Protein AF-X1M675-F1 (afdb_monomer_lite)

Sequence (100 aa):
MATIASQLGQAKIEENLSKSYSKVLCSDDVCPDIEDYETIANFSNFKRETEITCLDGEDFSEVSCYPDPGLKQVKVTVYWKSALRTFPKKVEIITLIAKR

pLDDT: mean 86.18, std 11.34, range [43.88, 96.25]

Secondary structure (DSSP, 8-state):
-HHHHHHHHHHHHHHHHHS-GGGSS-TTS---EEE-TTTSTT-TTEEEEEEEEEE-TTT--B--SSS--SEEEEEEEEEE--TT-SS-EEEEEEEEEE--

Radius of gyration: 14.67 Å; chains: 1; bounding box: 34×23×43 Å

Structure (mmCIF, N/CA/C/O backbone):
data_AF-X1M675-F1
#
_entry.id   AF-X1M675-F1
#
loop_
_atom_site.group_PDB
_atom_site.id
_atom_site.type_symbol
_atom_site.label_atom_id
_atom_site.label_alt_id
_atom_site.label_comp_id
_atom_site.label_asym_id
_atom_site.label_entity_id
_atom_site.label_seq_id
_atom_site.pdbx_PDB_ins_code
_atom_site.Cartn_x
_atom_site.Cartn_y
_atom_site.Cartn_z
_atom_site.occupancy
_atom_site.B_iso_or_equiv
_atom_site.auth_seq_id
_atom_site.auth_comp_id
_atom_site.auth_asym_id
_atom_site.auth_atom_id
_atom_site.pdbx_PDB_model_num
ATOM 1 N N . MET A 1 1 ? -4.011 -1.430 18.700 1.00 84.50 1 MET A N 1
ATOM 2 C CA . MET A 1 1 ? -4.553 -1.039 17.377 1.00 84.50 1 MET A CA 1
ATOM 3 C C . MET A 1 1 ? -3.438 -0.731 16.384 1.00 84.50 1 MET A C 1
ATOM 5 O O . MET A 1 1 ? -3.463 -1.331 15.326 1.00 84.50 1 MET A O 1
ATOM 9 N N . ALA A 1 2 ? -2.438 0.099 16.721 1.00 87.69 2 ALA A N 1
ATOM 10 C CA . ALA A 1 2 ? -1.324 0.410 15.808 1.00 87.69 2 ALA A CA 1
ATOM 11 C C . ALA A 1 2 ? -0.574 -0.838 15.299 1.00 87.69 2 ALA A C 1
ATOM 13 O O . ALA A 1 2 ? -0.419 -0.992 14.100 1.00 87.69 2 ALA A O 1
ATOM 14 N N . THR A 1 3 ? -0.215 -1.779 16.180 1.00 93.06 3 THR A N 1
ATOM 15 C CA . THR A 1 3 ? 0.432 -3.046 15.783 1.00 93.06 3 THR A CA 1
ATOM 16 C C . THR A 1 3 ? -0.402 -3.856 14.784 1.00 93.06 3 THR A C 1
ATOM 18 O O . THR A 1 3 ? 0.140 -4.355 13.807 1.00 93.06 3 THR A O 1
ATOM 21 N N . ILE A 1 4 ? -1.723 -3.940 14.993 1.00 94.56 4 ILE A N 1
ATOM 22 C CA . ILE A 1 4 ? -2.648 -4.622 14.071 1.00 94.56 4 ILE A CA 1
ATOM 23 C C . ILE A 1 4 ? -2.691 -3.881 12.733 1.00 94.56 4 ILE A C 1
ATOM 25 O O . ILE A 1 4 ? -2.609 -4.506 11.684 1.00 94.56 4 ILE A O 1
ATOM 29 N N . ALA A 1 5 ? -2.767 -2.548 12.760 1.00 93.50 5 ALA A N 1
ATOM 30 C CA . ALA A 1 5 ? -2.746 -1.738 11.548 1.00 93.50 5 ALA A CA 1
ATOM 31 C C . ALA A 1 5 ? -1.451 -1.956 10.746 1.00 93.50 5 ALA A C 1
ATOM 33 O O . ALA A 1 5 ? -1.506 -2.120 9.532 1.00 93.50 5 ALA A O 1
ATOM 34 N N . SER A 1 6 ? -0.300 -2.035 11.424 1.00 94.94 6 SER A N 1
ATOM 35 C CA . SER A 1 6 ? 0.983 -2.345 10.789 1.00 94.94 6 SER A CA 1
ATOM 36 C C . SER A 1 6 ? 0.993 -3.743 10.171 1.00 94.94 6 SER A C 1
ATOM 38 O O . SER A 1 6 ? 1.423 -3.884 9.034 1.00 94.94 6 SER A O 1
ATOM 40 N N . GLN A 1 7 ? 0.476 -4.759 10.870 1.00 95.75 7 GLN A N 1
ATOM 41 C CA . GLN A 1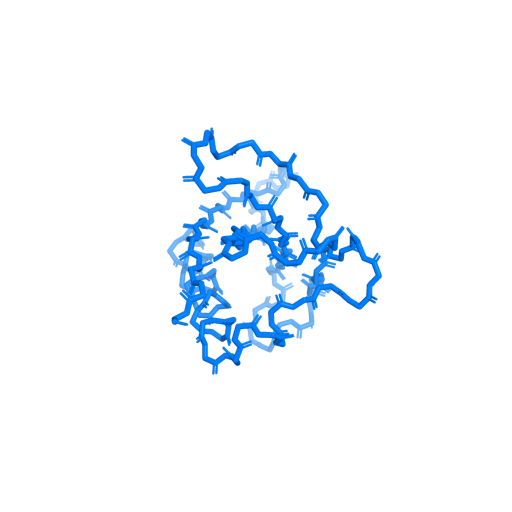 7 ? 0.373 -6.126 10.341 1.00 95.75 7 GLN A CA 1
ATOM 42 C C . GLN A 1 7 ? -0.541 -6.198 9.110 1.00 95.75 7 GLN A C 1
ATOM 44 O O . GLN A 1 7 ? -0.180 -6.810 8.110 1.00 95.75 7 GLN A O 1
ATOM 49 N N . LEU A 1 8 ? -1.697 -5.529 9.149 1.00 95.00 8 LEU A N 1
ATOM 50 C CA . LEU A 1 8 ? -2.617 -5.441 8.010 1.00 95.00 8 LEU A CA 1
ATOM 51 C C . LEU A 1 8 ? -1.993 -4.719 6.811 1.00 95.00 8 LEU A C 1
ATOM 53 O O . LEU A 1 8 ? -2.263 -5.094 5.667 1.00 95.00 8 LEU A O 1
ATOM 57 N N . GLY A 1 9 ? -1.175 -3.698 7.076 1.00 93.75 9 GLY A N 1
ATOM 58 C CA . GLY A 1 9 ? -0.404 -2.993 6.058 1.00 93.75 9 GLY A CA 1
ATOM 59 C C . GLY A 1 9 ? 0.670 -3.888 5.441 1.00 93.75 9 GLY A C 1
ATOM 60 O O . GLY A 1 9 ? 0.731 -4.007 4.222 1.00 93.75 9 GLY A O 1
ATOM 61 N N . GLN A 1 10 ? 1.461 -4.581 6.269 1.00 95.19 10 GLN A N 1
ATOM 62 C CA . GLN A 1 10 ? 2.498 -5.516 5.816 1.00 95.19 10 GLN A CA 1
ATOM 63 C C . GLN A 1 10 ? 1.908 -6.650 4.977 1.00 95.19 10 GLN A C 1
ATOM 65 O O . GLN A 1 10 ? 2.397 -6.906 3.883 1.00 95.19 10 GLN A O 1
ATOM 70 N N . ALA A 1 11 ? 0.804 -7.255 5.423 1.00 93.94 11 ALA A N 1
ATOM 71 C CA . ALA A 1 11 ? 0.128 -8.312 4.674 1.00 93.94 11 ALA A CA 1
ATOM 72 C C . ALA A 1 11 ? -0.323 -7.844 3.278 1.00 93.94 11 ALA A C 1
ATOM 74 O O . ALA A 1 11 ? -0.198 -8.581 2.303 1.00 93.94 11 ALA A O 1
ATOM 75 N N . LYS A 1 12 ? -0.812 -6.601 3.152 1.00 92.38 12 LYS A N 1
ATOM 76 C CA . LYS A 1 12 ? -1.208 -6.036 1.851 1.00 92.38 12 LYS A CA 1
ATOM 77 C C . LYS A 1 12 ? 0.001 -5.711 0.968 1.00 92.38 12 LYS A C 1
ATOM 79 O O . LYS A 1 12 ? -0.071 -5.863 -0.250 1.00 92.38 12 LYS A O 1
ATOM 84 N N . ILE A 1 13 ? 1.116 -5.285 1.559 1.00 91.94 13 ILE A N 1
ATOM 85 C CA . ILE A 1 13 ? 2.383 -5.116 0.837 1.00 91.94 13 ILE A CA 1
ATOM 86 C C . ILE A 1 13 ? 2.859 -6.464 0.283 1.00 91.94 13 ILE A C 1
ATOM 88 O O . ILE A 1 13 ? 3.154 -6.556 -0.905 1.00 91.94 13 ILE A O 1
ATOM 92 N N . GLU A 1 14 ? 2.861 -7.520 1.098 1.00 92.31 14 GLU A N 1
ATOM 93 C CA . GLU A 1 14 ? 3.227 -8.877 0.673 1.00 92.31 14 GLU A CA 1
ATOM 94 C C . GLU A 1 14 ? 2.298 -9.414 -0.424 1.00 92.31 14 GLU A C 1
ATOM 96 O O . GLU A 1 14 ? 2.773 -9.983 -1.407 1.00 92.31 14 GLU A O 1
ATOM 101 N N . GLU A 1 15 ? 0.988 -9.167 -0.321 1.00 90.06 15 GLU A N 1
ATOM 102 C CA . GLU A 1 15 ? 0.030 -9.490 -1.382 1.00 90.06 15 GLU A CA 1
ATOM 103 C C . GLU A 1 15 ? 0.423 -8.817 -2.705 1.00 90.06 15 GLU A C 1
ATOM 105 O O . GLU A 1 15 ? 0.448 -9.474 -3.746 1.00 90.06 15 GLU A O 1
ATOM 110 N N . ASN A 1 16 ? 0.776 -7.528 -2.686 1.00 88.19 16 ASN A N 1
ATOM 111 C CA . ASN A 1 16 ? 1.198 -6.815 -3.892 1.00 88.19 16 ASN A CA 1
ATOM 112 C C . ASN A 1 16 ? 2.549 -7.304 -4.426 1.00 88.19 16 ASN A C 1
ATOM 114 O O . ASN A 1 16 ? 2.691 -7.469 -5.635 1.00 88.19 16 ASN A O 1
ATOM 118 N N . LEU A 1 17 ? 3.508 -7.608 -3.550 1.00 86.94 17 LEU A N 1
ATOM 119 C CA . LEU A 1 17 ? 4.807 -8.180 -3.926 1.00 86.94 17 LEU A CA 1
ATOM 120 C C . LEU A 1 17 ? 4.692 -9.597 -4.506 1.00 86.94 17 LEU A C 1
ATOM 122 O O . LEU A 1 17 ? 5.541 -10.007 -5.297 1.00 86.94 17 LEU A O 1
ATOM 126 N N . SER A 1 18 ? 3.655 -10.350 -4.130 1.00 87.69 18 SER A N 1
ATOM 127 C CA . SER A 1 18 ? 3.390 -11.688 -4.674 1.00 87.69 18 SER A C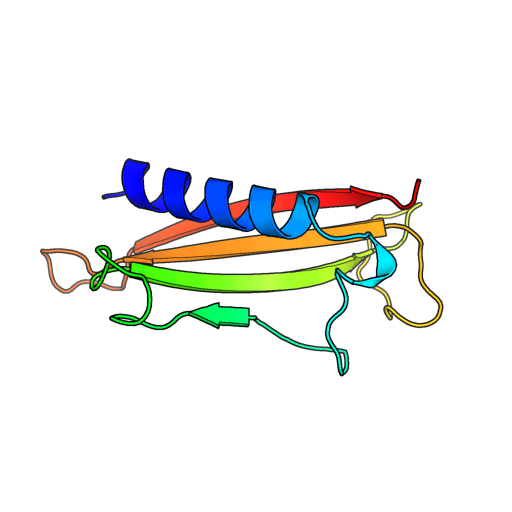A 1
ATOM 128 C C . SER A 1 18 ? 2.858 -11.663 -6.114 1.00 87.69 18 SER A C 1
ATOM 130 O O . SER A 1 18 ? 2.947 -12.663 -6.832 1.00 87.69 18 SER A O 1
ATOM 132 N N . LYS A 1 19 ? 2.318 -10.521 -6.562 1.00 85.81 19 LYS A N 1
ATOM 133 C CA . LYS A 1 19 ? 1.847 -10.323 -7.938 1.00 85.81 19 LYS A CA 1
ATOM 134 C C . LYS A 1 19 ? 3.051 -10.111 -8.863 1.00 85.81 19 LYS A C 1
ATOM 136 O O . LYS A 1 19 ? 4.097 -9.608 -8.463 1.00 85.81 19 LYS A O 1
ATOM 141 N N . SER A 1 20 ? 2.912 -10.471 -10.140 1.00 84.88 20 SER A N 1
ATOM 142 C CA . SER A 1 20 ? 3.939 -10.133 -11.132 1.00 84.88 20 SER A CA 1
ATOM 143 C C . SER A 1 20 ? 4.044 -8.615 -11.286 1.00 84.88 20 SER A C 1
ATOM 145 O O . SER A 1 20 ? 3.026 -7.930 -11.264 1.00 84.88 20 SER A O 1
ATOM 147 N N . TYR A 1 21 ? 5.246 -8.089 -11.528 1.00 85.69 21 TYR A N 1
ATOM 148 C CA . TYR A 1 21 ? 5.489 -6.647 -11.678 1.00 85.69 21 TYR A CA 1
ATOM 149 C C . TYR A 1 21 ? 4.524 -5.953 -12.662 1.00 85.69 21 TYR A C 1
ATOM 151 O O . TYR A 1 21 ? 4.007 -4.872 -12.390 1.00 85.69 21 TYR A O 1
ATOM 159 N N . SER A 1 22 ? 4.229 -6.600 -13.793 1.00 80.19 22 SER A N 1
ATOM 160 C CA . SER A 1 22 ? 3.281 -6.116 -14.807 1.00 80.19 22 SER A CA 1
ATOM 161 C C . SER A 1 22 ? 1.815 -6.137 -14.365 1.00 80.19 22 SER A C 1
ATOM 163 O O . SER A 1 22 ? 0.987 -5.505 -14.997 1.00 80.19 22 SER A O 1
ATOM 165 N N . LYS A 1 23 ? 1.477 -6.872 -13.303 1.00 77.00 23 LYS A N 1
ATOM 166 C CA . LYS A 1 23 ? 0.142 -6.892 -12.687 1.00 77.00 23 LYS A CA 1
ATOM 167 C C . LYS A 1 23 ? 0.041 -5.954 -11.491 1.00 77.00 23 LYS A C 1
ATOM 169 O O . LYS A 1 23 ? -1.063 -5.690 -11.031 1.00 77.00 23 LYS A O 1
ATOM 174 N N . VAL A 1 24 ? 1.170 -5.439 -11.001 1.00 74.62 24 VAL A N 1
ATOM 175 C CA . VAL A 1 24 ? 1.204 -4.280 -10.104 1.00 74.62 24 VAL A CA 1
ATOM 176 C C . VAL A 1 24 ? 0.996 -3.038 -10.971 1.00 74.62 24 VAL A C 1
ATOM 178 O O . VAL A 1 24 ? 1.920 -2.272 -11.232 1.00 74.62 24 VAL A O 1
ATOM 181 N N . LEU A 1 25 ? -0.193 -2.921 -11.550 1.00 66.38 25 LEU A N 1
ATOM 182 C CA . LEU A 1 25 ? -0.608 -1.800 -12.379 1.00 66.38 25 LEU A CA 1
ATOM 183 C C . LEU A 1 25 ? -2.006 -1.376 -11.946 1.00 66.38 25 LEU A C 1
ATOM 185 O O . LEU A 1 25 ? -2.870 -2.218 -11.700 1.00 66.38 25 LEU A O 1
ATOM 189 N N . CYS A 1 26 ? -2.209 -0.066 -11.893 1.00 60.38 26 CYS A N 1
ATOM 190 C CA . CYS A 1 26 ? -3.532 0.530 -11.972 1.00 60.38 26 CYS A CA 1
ATOM 191 C C . CYS A 1 26 ? -4.069 0.239 -13.379 1.00 60.38 26 CYS A C 1
ATOM 193 O O . CYS A 1 26 ? -3.328 0.388 -14.351 1.00 60.38 26 CYS A O 1
ATOM 195 N N . SER A 1 27 ? -5.323 -0.192 -13.508 1.00 51.97 27 SER A N 1
ATOM 196 C CA . SER A 1 27 ? -5.914 -0.399 -14.834 1.00 51.97 27 SER A CA 1
ATOM 197 C C . SER A 1 27 ? -6.027 0.907 -15.631 1.00 51.97 27 SER A C 1
ATOM 199 O O . SER A 1 27 ? -6.031 0.832 -16.850 1.00 51.97 27 SER A O 1
ATOM 201 N N . ASP A 1 28 ? -6.034 2.074 -14.967 1.00 46.19 28 ASP A N 1
ATOM 202 C CA . ASP A 1 28 ? -6.262 3.387 -15.592 1.00 46.19 28 ASP A CA 1
ATOM 203 C C . ASP A 1 28 ? -5.585 4.545 -14.812 1.00 46.19 28 ASP A C 1
ATOM 205 O O . ASP A 1 28 ? -6.266 5.391 -14.240 1.00 46.19 28 ASP A O 1
ATOM 209 N N . ASP A 1 29 ? -4.245 4.560 -14.748 1.00 43.88 29 ASP A N 1
ATOM 210 C CA . ASP A 1 29 ? -3.352 5.646 -14.258 1.00 43.88 29 ASP A CA 1
ATOM 211 C C . ASP A 1 29 ? -3.551 6.230 -12.836 1.00 43.88 29 ASP A C 1
ATOM 213 O O . ASP A 1 29 ? -2.639 6.864 -12.317 1.00 43.88 29 ASP A O 1
ATOM 217 N N . VAL A 1 30 ? -4.654 5.967 -12.132 1.00 47.31 30 VAL A N 1
ATOM 218 C CA . VAL A 1 30 ? -4.840 6.268 -10.703 1.00 47.31 30 VAL A CA 1
ATOM 219 C C . VAL A 1 30 ? -5.773 5.220 -10.110 1.00 47.31 30 VAL A C 1
ATOM 221 O O . VAL A 1 30 ? -6.944 5.164 -10.471 1.00 47.31 30 VAL A O 1
ATOM 224 N N . CYS A 1 31 ? -5.302 4.402 -9.170 1.00 54.94 31 CYS A N 1
ATOM 225 C CA . CYS A 1 31 ? -6.198 3.588 -8.349 1.00 54.94 31 CYS A CA 1
ATOM 226 C C . CYS A 1 31 ? -5.635 3.429 -6.940 1.00 54.94 31 CYS A C 1
ATOM 228 O O . CYS A 1 31 ? -4.800 2.553 -6.711 1.00 54.94 31 CYS A O 1
ATOM 230 N N . PRO A 1 32 ? -6.122 4.216 -5.969 1.00 61.19 32 PRO A N 1
ATOM 231 C CA . PRO A 1 32 ? -6.182 3.712 -4.615 1.00 61.19 32 PRO A CA 1
ATOM 232 C C . PRO A 1 32 ? -7.080 2.456 -4.612 1.00 61.19 32 PRO A C 1
ATOM 234 O O . PRO A 1 32 ? -8.287 2.560 -4.829 1.00 61.19 32 PRO A O 1
ATOM 237 N N . ASP A 1 33 ? -6.517 1.261 -4.399 1.00 79.06 33 ASP A N 1
ATOM 238 C CA . ASP A 1 33 ? -7.317 0.085 -4.015 1.00 79.06 33 ASP A CA 1
ATOM 239 C C . ASP A 1 33 ? -7.783 0.321 -2.576 1.00 79.06 33 ASP A C 1
ATOM 241 O O . ASP A 1 33 ? -6.968 0.331 -1.644 1.00 79.06 33 ASP A O 1
ATOM 245 N N . ILE A 1 34 ? -9.074 0.616 -2.419 1.00 84.94 34 ILE A N 1
ATOM 246 C CA . ILE A 1 34 ? -9.673 0.992 -1.141 1.00 84.94 34 ILE A CA 1
ATOM 247 C C . ILE A 1 34 ? -10.509 -0.169 -0.618 1.00 84.94 34 ILE A C 1
ATOM 249 O O . ILE A 1 34 ? -11.566 -0.498 -1.151 1.00 84.94 34 ILE A O 1
ATOM 253 N N . GLU A 1 35 ? -10.074 -0.720 0.508 1.00 88.12 35 GLU A N 1
ATOM 254 C CA . GLU A 1 35 ? -10.863 -1.634 1.325 1.00 88.12 35 GLU A CA 1
ATOM 255 C C . GLU A 1 35 ? -11.438 -0.829 2.487 1.00 88.12 35 GLU A C 1
ATOM 257 O O . GLU A 1 35 ? -10.718 -0.489 3.430 1.00 88.12 35 GLU A O 1
ATOM 262 N N . ASP A 1 36 ? -12.711 -0.450 2.387 1.00 91.00 36 ASP A N 1
ATOM 263 C CA . ASP A 1 36 ? -13.359 0.388 3.396 1.00 91.00 36 ASP A CA 1
ATOM 264 C C . ASP A 1 36 ? -13.563 -0.353 4.733 1.00 91.00 36 ASP A C 1
ATOM 266 O O . ASP A 1 36 ? -13.277 -1.541 4.895 1.00 91.00 36 ASP A O 1
ATOM 270 N N . TYR A 1 37 ? -14.063 0.359 5.738 1.00 89.88 37 TYR A N 1
ATOM 271 C CA . TYR A 1 37 ? -14.483 -0.262 6.987 1.00 89.88 37 TYR A CA 1
ATOM 272 C C . TYR A 1 37 ? -15.477 -1.395 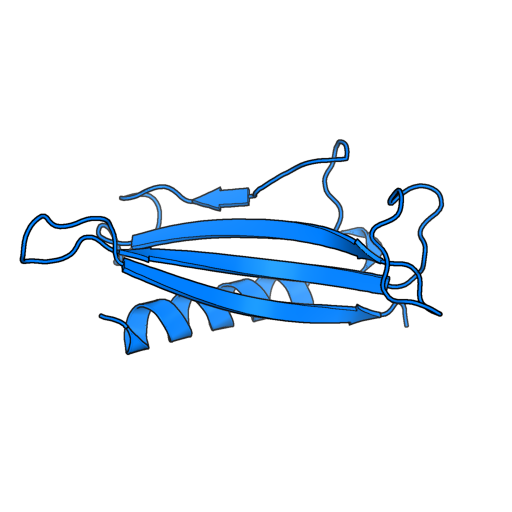6.726 1.00 89.88 37 TYR A C 1
ATOM 274 O O . TYR A 1 37 ? -16.288 -1.331 5.808 1.00 89.88 37 TYR A O 1
ATOM 282 N N . GLU A 1 38 ? -15.423 -2.424 7.572 1.00 90.44 38 GLU A N 1
ATOM 283 C CA . GLU A 1 38 ? -16.297 -3.606 7.496 1.00 90.44 38 GLU A CA 1
ATOM 284 C C . GLU A 1 38 ? -16.047 -4.531 6.290 1.00 90.44 38 GLU A C 1
ATOM 286 O O . GLU A 1 38 ? -16.579 -5.640 6.284 1.00 90.44 38 GLU A O 1
ATOM 291 N N . THR A 1 39 ? -15.175 -4.171 5.336 1.00 91.44 39 THR A N 1
ATOM 292 C CA . THR A 1 39 ? -14.832 -5.052 4.202 1.00 91.44 39 THR A CA 1
ATOM 293 C C . THR A 1 39 ? -13.703 -6.032 4.524 1.00 91.44 39 THR A C 1
ATOM 295 O O . THR A 1 39 ? -13.634 -7.115 3.944 1.00 91.44 39 THR A O 1
ATOM 298 N N . ILE A 1 40 ? -12.823 -5.687 5.469 1.00 89.38 40 ILE A N 1
ATOM 299 C CA . ILE A 1 40 ? -11.705 -6.542 5.881 1.00 89.38 40 ILE A CA 1
ATOM 300 C C . ILE A 1 40 ? -12.212 -7.568 6.899 1.00 89.38 40 ILE A C 1
ATOM 302 O O . ILE A 1 40 ? -12.563 -7.224 8.033 1.00 89.38 40 ILE A O 1
ATOM 306 N N . ALA A 1 41 ? -12.231 -8.843 6.504 1.00 89.25 41 ALA A N 1
ATOM 307 C CA . ALA A 1 41 ? -12.700 -9.941 7.347 1.00 89.25 41 ALA A CA 1
ATOM 308 C C . ALA A 1 41 ? -12.001 -9.937 8.718 1.00 89.25 41 ALA A C 1
ATOM 310 O O . ALA A 1 41 ? -10.777 -9.892 8.798 1.00 89.25 41 ALA A O 1
ATOM 311 N N . ASN A 1 42 ? -12.783 -10.004 9.800 1.00 91.75 42 ASN A N 1
ATOM 312 C CA . ASN A 1 42 ? -12.331 -9.927 11.201 1.00 91.75 42 ASN A CA 1
ATOM 313 C C . ASN A 1 42 ? -11.742 -8.573 11.654 1.00 91.75 42 ASN A C 1
ATOM 315 O O . ASN A 1 42 ? -11.367 -8.437 12.819 1.00 91.75 42 ASN A O 1
ATOM 319 N N . PHE A 1 43 ? -11.706 -7.551 10.792 1.00 92.81 43 PHE A N 1
ATOM 320 C CA . PHE A 1 43 ? -11.108 -6.243 11.081 1.00 92.81 43 PHE A CA 1
ATOM 321 C C . PHE A 1 43 ? -12.033 -5.078 10.688 1.00 92.81 43 PHE A C 1
ATOM 323 O O . PHE A 1 43 ? -11.607 -4.108 10.071 1.00 92.81 43 PHE A O 1
ATOM 330 N N . SER A 1 44 ? -13.299 -5.119 11.115 1.00 91.94 44 SER A N 1
ATOM 331 C CA . SER A 1 44 ? -14.330 -4.127 10.746 1.00 91.94 44 SER A CA 1
ATOM 332 C C . SER A 1 44 ? -14.011 -2.669 11.107 1.00 91.94 44 SER A C 1
ATOM 334 O O . SER A 1 44 ? -14.520 -1.739 10.486 1.00 91.94 44 SER A O 1
ATOM 336 N N . ASN A 1 45 ? -13.150 -2.447 12.102 1.00 92.75 45 ASN A N 1
ATOM 337 C CA . ASN A 1 45 ? -12.727 -1.113 12.535 1.00 92.75 45 ASN A CA 1
ATOM 338 C C . ASN A 1 45 ? -11.555 -0.534 11.733 1.00 92.75 45 ASN A C 1
ATOM 340 O O . ASN A 1 45 ? -11.074 0.547 12.088 1.00 92.75 45 ASN A O 1
ATOM 344 N N . PHE A 1 46 ? -11.093 -1.240 10.701 1.00 94.19 46 PHE A N 1
ATOM 345 C CA . PHE A 1 46 ? -9.958 -0.861 9.874 1.00 94.19 46 PHE A CA 1
ATOM 346 C C . PHE A 1 46 ? -10.398 -0.613 8.433 1.00 94.19 46 PHE A C 1
ATOM 348 O O . PHE A 1 46 ? -11.302 -1.276 7.939 1.00 94.19 46 PHE A O 1
ATOM 355 N N . LYS A 1 47 ? -9.725 0.333 7.786 1.00 94.31 47 LYS A N 1
ATOM 356 C CA . LYS A 1 47 ? -9.812 0.633 6.355 1.00 94.31 47 LYS A CA 1
ATOM 357 C C . LYS A 1 47 ? -8.396 0.592 5.786 1.00 94.31 47 LYS A C 1
ATOM 359 O O . LYS A 1 47 ? -7.469 1.040 6.464 1.00 94.31 47 LYS A O 1
ATOM 364 N N . ARG A 1 48 ? -8.217 0.102 4.561 1.00 93.19 48 ARG A N 1
ATOM 365 C CA . ARG A 1 48 ? -6.943 0.144 3.830 1.00 93.19 48 ARG A CA 1
ATOM 366 C C . ARG A 1 48 ? -7.083 0.914 2.530 1.00 93.19 48 ARG A C 1
ATOM 368 O O . ARG A 1 48 ? -8.131 0.904 1.899 1.00 93.19 48 ARG A O 1
ATOM 375 N N . GLU A 1 49 ? -6.006 1.568 2.148 1.00 92.88 49 GLU A N 1
ATOM 376 C CA . GLU A 1 49 ? -5.863 2.284 0.891 1.00 92.88 49 GLU A CA 1
ATOM 377 C C . GLU A 1 49 ? -4.487 1.948 0.327 1.00 92.88 49 GLU A C 1
ATOM 379 O O . GLU A 1 49 ? -3.484 2.131 1.016 1.00 92.88 49 GLU A O 1
ATOM 384 N N . THR A 1 50 ? -4.438 1.404 -0.885 1.00 91.31 50 THR A N 1
ATOM 385 C CA . THR A 1 50 ? -3.184 1.068 -1.565 1.00 91.31 50 THR A CA 1
ATOM 386 C C . THR A 1 50 ? -3.003 1.972 -2.764 1.00 91.31 50 THR A C 1
ATOM 388 O O . THR A 1 50 ? -3.749 1.858 -3.723 1.00 91.31 50 THR A O 1
ATOM 391 N N . GLU A 1 51 ? -1.993 2.822 -2.729 1.00 90.31 51 GLU A N 1
ATOM 392 C CA . GLU A 1 51 ? -1.614 3.715 -3.814 1.00 90.31 5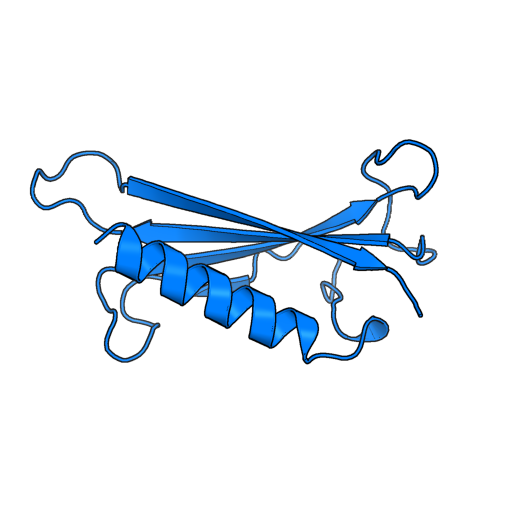1 GLU A CA 1
ATOM 393 C C . GLU A 1 51 ? -0.363 3.166 -4.503 1.00 90.31 51 GLU A C 1
ATOM 395 O O . GLU A 1 51 ? 0.602 2.778 -3.836 1.00 90.31 51 GLU A O 1
ATOM 400 N N . ILE A 1 52 ? -0.386 3.109 -5.833 1.00 88.81 52 ILE A N 1
ATOM 401 C CA . ILE A 1 52 ? 0.754 2.692 -6.648 1.00 88.81 52 ILE A CA 1
ATOM 402 C C . ILE A 1 52 ? 1.175 3.889 -7.491 1.00 88.81 52 ILE A C 1
ATOM 404 O O . ILE A 1 52 ? 0.379 4.373 -8.292 1.00 88.81 52 ILE A O 1
ATOM 408 N N . THR A 1 53 ? 2.417 4.333 -7.327 1.00 90.00 53 THR A N 1
ATOM 409 C CA . THR A 1 53 ? 3.012 5.399 -8.140 1.00 90.00 53 THR A CA 1
ATOM 410 C C . THR A 1 53 ? 4.196 4.857 -8.929 1.00 90.00 53 THR A C 1
ATOM 412 O O . THR A 1 53 ? 4.954 4.015 -8.443 1.00 90.00 53 THR A O 1
ATOM 415 N N . CYS A 1 54 ? 4.342 5.298 -10.174 1.00 90.25 54 CYS A N 1
ATOM 416 C CA . CYS A 1 54 ? 5.495 4.963 -11.000 1.00 90.25 54 CYS A CA 1
ATOM 417 C C . CYS A 1 54 ? 6.576 6.019 -10.801 1.00 90.25 54 CYS A C 1
ATOM 419 O O . CYS A 1 54 ? 6.274 7.210 -10.759 1.00 90.25 54 CYS A O 1
ATOM 421 N N . LEU A 1 55 ? 7.818 5.571 -10.628 1.00 91.12 55 LEU A N 1
ATOM 422 C CA . LEU A 1 55 ? 8.942 6.443 -10.315 1.00 91.12 55 LEU A CA 1
ATOM 423 C C . LEU A 1 55 ? 10.015 6.347 -11.396 1.00 91.12 55 LEU A C 1
ATOM 425 O O . LEU A 1 55 ? 10.251 5.265 -11.936 1.00 91.12 55 LEU A O 1
ATOM 429 N N . ASP A 1 56 ? 10.686 7.461 -11.662 1.00 89.88 56 ASP A N 1
ATOM 430 C CA . ASP A 1 56 ? 11.936 7.465 -12.411 1.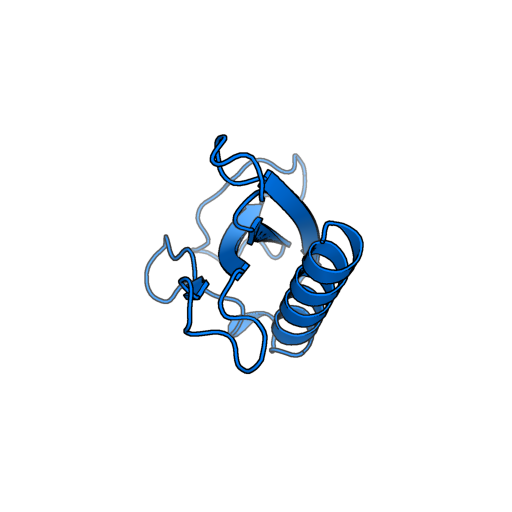00 89.88 56 ASP A CA 1
ATOM 431 C C . ASP A 1 56 ? 13.052 6.806 -11.579 1.00 89.88 56 ASP A C 1
ATOM 433 O O . ASP A 1 56 ? 13.142 6.984 -10.361 1.00 89.88 56 ASP A O 1
ATOM 437 N N . GLY A 1 57 ? 13.882 5.985 -12.223 1.00 86.56 57 GLY A N 1
ATOM 438 C CA . GLY A 1 57 ? 14.938 5.230 -11.548 1.00 86.56 57 GLY A CA 1
ATOM 439 C C . GLY A 1 57 ? 16.182 6.049 -11.188 1.00 86.56 57 GLY A C 1
ATOM 440 O O . GLY A 1 57 ? 16.975 5.586 -10.367 1.00 86.56 57 GLY A O 1
ATOM 441 N N . GLU A 1 58 ? 16.375 7.225 -11.788 1.00 88.00 58 GLU A N 1
ATOM 442 C CA . GLU A 1 58 ? 17.534 8.090 -11.552 1.00 88.00 58 GLU A CA 1
ATOM 443 C C . GLU A 1 58 ? 17.289 9.071 -10.401 1.00 88.00 58 GLU A C 1
ATOM 445 O O . GLU A 1 58 ? 18.166 9.244 -9.551 1.00 88.00 58 GLU A O 1
ATOM 450 N N . ASP A 1 59 ? 16.104 9.689 -10.347 1.00 89.81 59 ASP A N 1
ATOM 451 C CA . ASP A 1 59 ? 15.795 10.756 -9.386 1.00 89.81 59 ASP A CA 1
ATOM 452 C C . ASP A 1 59 ? 14.595 10.480 -8.460 1.00 89.81 59 ASP A C 1
ATOM 454 O O . ASP A 1 59 ? 14.314 11.290 -7.572 1.00 89.81 59 ASP A O 1
ATOM 458 N N . PHE A 1 60 ? 13.931 9.324 -8.602 1.00 89.38 60 PHE A N 1
ATOM 459 C CA . PHE A 1 60 ? 12.742 8.928 -7.832 1.00 89.38 60 PHE A CA 1
ATOM 460 C C . PHE A 1 60 ? 11.557 9.898 -7.958 1.00 89.38 60 PHE A C 1
ATOM 462 O O . PHE A 1 60 ? 10.664 9.896 -7.104 1.00 89.38 60 PHE A O 1
ATOM 469 N N . SER A 1 61 ? 11.528 10.728 -9.002 1.00 91.31 61 SER A N 1
ATOM 470 C CA . SER A 1 61 ? 10.378 11.575 -9.306 1.00 91.31 61 SER A CA 1
ATOM 471 C C . SER A 1 61 ? 9.192 10.738 -9.788 1.00 91.31 61 SER A C 1
ATOM 473 O O . SER A 1 61 ? 9.357 9.665 -10.368 1.00 91.31 61 SER A O 1
ATOM 475 N N . GLU A 1 62 ? 7.972 11.206 -9.518 1.00 90.50 62 GLU A N 1
ATOM 476 C CA . GLU A 1 62 ? 6.764 10.565 -10.038 1.00 90.50 62 GLU A CA 1
ATOM 477 C C . GLU A 1 62 ? 6.658 10.801 -11.548 1.00 90.50 62 GLU A C 1
ATOM 479 O O . GLU A 1 62 ? 6.724 11.938 -12.021 1.00 90.50 62 GLU A O 1
ATOM 484 N N . VAL A 1 63 ? 6.472 9.719 -12.299 1.00 89.94 63 VAL A N 1
ATOM 485 C CA . VAL A 1 63 ? 6.369 9.730 -13.761 1.00 89.94 63 VAL A CA 1
ATOM 486 C C . VAL A 1 63 ? 5.151 8.938 -14.220 1.00 89.94 63 VAL A C 1
ATOM 488 O O . VAL A 1 63 ? 4.567 8.156 -13.466 1.00 89.94 63 VAL A O 1
ATOM 491 N N . SER A 1 64 ? 4.768 9.111 -15.487 1.00 86.31 64 SER A N 1
ATOM 492 C CA . SER A 1 64 ? 3.738 8.262 -16.086 1.00 86.31 64 SER A CA 1
ATOM 493 C C . SER A 1 64 ? 4.163 6.792 -16.034 1.00 86.31 64 SER A C 1
ATOM 495 O O . SER A 1 64 ? 5.309 6.452 -16.322 1.00 86.31 64 SER A O 1
ATOM 497 N N . CYS A 1 65 ? 3.216 5.908 -15.718 1.00 83.81 65 CYS A N 1
ATOM 498 C CA . CYS A 1 65 ? 3.420 4.464 -15.803 1.00 83.81 65 CYS A CA 1
ATOM 499 C C . CYS A 1 65 ? 3.518 3.950 -17.252 1.00 83.81 65 CYS A C 1
ATOM 501 O O . CYS A 1 65 ? 3.760 2.756 -17.456 1.00 83.81 65 CYS A O 1
ATOM 503 N N . TYR A 1 66 ? 3.307 4.820 -18.248 1.00 82.44 66 TYR A N 1
ATOM 504 C CA . TYR A 1 66 ? 3.400 4.496 -19.662 1.00 82.44 66 TYR A CA 1
ATOM 505 C C . TYR A 1 66 ? 4.331 5.471 -20.410 1.00 82.44 66 TYR A C 1
ATOM 507 O O . TYR A 1 66 ? 4.002 6.650 -20.549 1.00 82.44 66 TYR A O 1
ATOM 515 N N . PRO A 1 67 ? 5.456 4.995 -20.978 1.00 83.75 67 PRO A N 1
ATOM 516 C CA . PRO A 1 67 ? 5.989 3.630 -20.907 1.00 83.75 67 PRO A CA 1
ATOM 517 C C . PRO A 1 67 ? 6.441 3.242 -19.486 1.00 83.75 67 PRO A C 1
ATOM 519 O O . PRO A 1 67 ? 6.770 4.099 -18.681 1.00 83.75 67 PRO A O 1
ATOM 522 N N . ASP A 1 68 ? 6.465 1.939 -19.192 1.00 85.38 68 ASP A N 1
ATOM 523 C CA . ASP A 1 68 ? 6.851 1.388 -17.883 1.00 85.38 68 ASP A CA 1
ATOM 524 C C . ASP A 1 68 ? 8.282 1.817 -17.475 1.00 85.38 68 ASP A C 1
ATOM 526 O O . ASP A 1 68 ? 9.232 1.351 -18.118 1.00 85.38 68 ASP A O 1
ATOM 530 N N . PRO A 1 69 ? 8.465 2.640 -16.417 1.00 87.81 69 PRO A N 1
ATOM 531 C CA . PRO A 1 69 ? 9.780 3.158 -16.027 1.00 87.81 69 PRO A CA 1
ATOM 532 C C . PRO A 1 69 ? 10.646 2.126 -15.292 1.00 87.81 69 PRO A C 1
ATOM 534 O O . PRO A 1 69 ? 11.807 2.382 -14.991 1.00 87.81 69 PRO A O 1
ATOM 537 N N . GLY A 1 70 ? 10.110 0.940 -14.981 1.00 90.19 70 GLY A N 1
ATOM 538 C CA . GLY A 1 70 ? 10.860 -0.120 -14.312 1.00 90.19 70 GLY A CA 1
ATOM 539 C C . GLY A 1 70 ? 10.953 0.025 -12.790 1.00 90.19 70 GLY A C 1
ATOM 540 O O . GLY A 1 70 ? 11.393 -0.918 -12.132 1.00 90.19 70 GLY A O 1
ATOM 541 N N . LEU A 1 71 ? 10.453 1.118 -12.203 1.00 92.69 71 LEU A N 1
ATOM 542 C CA . LEU A 1 71 ? 10.362 1.319 -10.756 1.00 92.69 71 LEU A CA 1
ATOM 543 C C . LEU A 1 71 ? 8.955 1.772 -10.346 1.00 92.69 71 LEU A C 1
ATOM 545 O O . LEU A 1 71 ? 8.368 2.676 -10.934 1.00 92.69 71 LEU A O 1
ATOM 549 N N . LYS A 1 72 ? 8.396 1.112 -9.329 1.00 90.50 72 LYS A N 1
ATOM 550 C CA . LYS A 1 72 ? 7.078 1.424 -8.764 1.00 90.50 72 LYS A CA 1
ATOM 551 C C . LYS A 1 72 ? 7.171 1.534 -7.256 1.00 90.50 72 LYS A C 1
ATOM 553 O O . LYS A 1 72 ? 7.832 0.721 -6.615 1.00 90.50 72 LYS A O 1
ATOM 558 N N . GLN A 1 73 ? 6.456 2.483 -6.684 1.00 91.88 73 GLN A N 1
ATOM 559 C CA . GLN A 1 73 ? 6.231 2.592 -5.256 1.00 91.88 73 GLN A CA 1
ATOM 560 C C . GLN A 1 73 ? 4.830 2.089 -4.929 1.00 91.88 73 GLN A C 1
ATOM 562 O O . GLN A 1 73 ? 3.858 2.484 -5.563 1.00 91.88 73 GLN A O 1
ATOM 567 N N . VAL A 1 74 ? 4.723 1.236 -3.913 1.00 91.62 74 VAL A N 1
ATOM 568 C CA . VAL A 1 74 ? 3.445 0.801 -3.348 1.00 91.62 74 VAL A CA 1
ATOM 569 C C . VAL A 1 74 ? 3.342 1.363 -1.938 1.00 91.62 74 VAL A C 1
ATOM 571 O O . VAL A 1 74 ? 4.126 1.001 -1.059 1.00 91.62 74 VAL A O 1
ATOM 574 N N . LYS A 1 75 ? 2.375 2.252 -1.721 1.00 93.88 75 LYS A N 1
ATOM 575 C CA . LYS A 1 75 ? 2.046 2.838 -0.421 1.00 93.88 75 LYS A CA 1
ATOM 576 C C . LYS A 1 75 ? 0.739 2.240 0.073 1.00 93.88 75 LYS A C 1
ATOM 578 O O . LYS A 1 75 ? -0.300 2.434 -0.542 1.00 93.88 75 LYS A O 1
ATOM 583 N N . VAL A 1 76 ? 0.779 1.547 1.205 1.00 94.06 76 VAL A N 1
ATOM 584 C CA . VAL A 1 76 ? -0.418 1.067 1.898 1.00 94.06 76 VAL A CA 1
ATOM 585 C C . VAL A 1 76 ? -0.652 1.919 3.138 1.00 94.06 76 VAL A C 1
ATOM 587 O O . VAL A 1 76 ? 0.152 1.910 4.072 1.00 94.06 76 VAL A O 1
ATOM 590 N N . THR A 1 77 ? -1.785 2.611 3.170 1.00 95.69 77 THR A N 1
A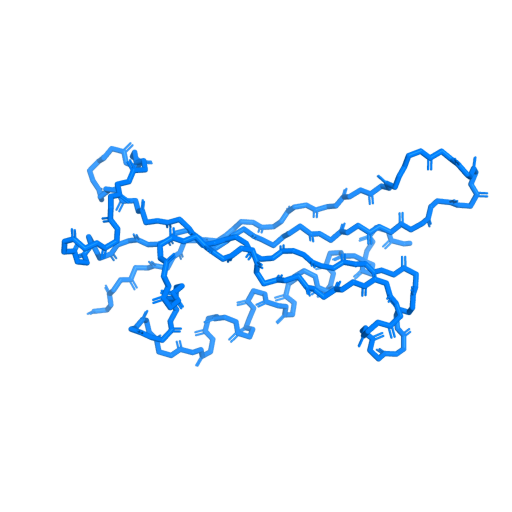TOM 591 C CA . THR A 1 77 ? -2.268 3.361 4.327 1.00 95.69 77 THR A CA 1
ATOM 592 C C . THR A 1 77 ? -3.365 2.568 5.023 1.00 95.69 77 THR A C 1
ATOM 594 O O . THR A 1 77 ? -4.372 2.215 4.412 1.00 95.69 77 THR A O 1
ATOM 597 N N . VAL A 1 78 ? -3.201 2.300 6.318 1.00 95.44 78 VAL A N 1
ATOM 598 C CA . VAL A 1 78 ? -4.215 1.623 7.138 1.00 95.44 78 VAL A CA 1
ATOM 599 C C . VAL A 1 78 ? -4.768 2.596 8.163 1.00 95.44 78 VAL A C 1
ATOM 601 O O . VAL A 1 78 ? -4.034 3.075 9.028 1.00 95.44 78 VAL A O 1
ATOM 604 N N . TYR A 1 79 ? -6.068 2.854 8.093 1.00 94.75 79 TYR A N 1
ATOM 605 C CA . TYR A 1 79 ? -6.808 3.701 9.020 1.00 94.75 79 TYR A CA 1
ATOM 606 C C . TYR A 1 79 ? -7.549 2.840 10.041 1.00 94.75 79 TYR A C 1
ATOM 608 O O . TYR A 1 79 ? -8.030 1.757 9.710 1.00 94.75 79 TYR A O 1
ATOM 616 N N . TRP A 1 80 ? -7.695 3.321 11.274 1.00 94.19 80 TRP A N 1
ATOM 617 C CA . TRP A 1 80 ? -8.560 2.681 12.263 1.00 94.19 80 TRP A CA 1
ATOM 618 C C . TRP A 1 80 ? -9.328 3.682 13.118 1.00 94.19 80 TRP A C 1
ATOM 620 O O . TRP A 1 80 ? -8.838 4.762 13.474 1.00 94.19 80 TRP A O 1
ATOM 630 N N . LYS A 1 81 ? -10.543 3.280 13.504 1.00 90.12 81 LYS A N 1
ATOM 631 C CA . LYS A 1 81 ? -11.399 4.058 14.406 1.00 90.12 81 LYS A CA 1
ATOM 632 C C . LYS A 1 81 ? -10.742 4.157 15.791 1.00 90.12 81 LYS A C 1
ATOM 634 O O . LYS A 1 81 ? -10.366 3.153 16.399 1.00 90.12 81 LYS A O 1
ATOM 639 N N . SER A 1 82 ? -10.581 5.379 16.297 1.00 82.75 82 SER A N 1
ATOM 640 C CA . SER A 1 82 ? -10.070 5.643 17.648 1.00 82.75 82 SER A CA 1
ATOM 641 C C . SER A 1 82 ? -11.205 5.559 18.670 1.00 82.75 82 SER A C 1
ATOM 643 O O . SER A 1 82 ? -12.283 6.106 18.445 1.00 82.75 82 SER A O 1
ATOM 645 N N . ALA A 1 83 ? -10.952 4.944 19.831 1.00 75.88 83 ALA A N 1
ATOM 646 C CA . ALA A 1 83 ? -11.924 4.862 20.930 1.00 75.88 83 ALA A CA 1
ATOM 647 C C . ALA A 1 83 ? -12.389 6.246 21.430 1.00 75.88 83 ALA A C 1
ATOM 649 O O . ALA A 1 83 ? -13.489 6.386 21.952 1.00 75.88 83 ALA A O 1
ATOM 650 N N . LEU A 1 84 ? -11.569 7.281 21.225 1.00 79.81 84 LEU A N 1
ATOM 651 C CA . LEU A 1 84 ? -11.833 8.653 21.661 1.00 79.81 84 LEU A CA 1
ATOM 652 C C . LEU A 1 84 ? -12.616 9.495 20.633 1.00 79.81 84 LEU A C 1
ATOM 654 O O . LEU A 1 84 ? -12.642 10.714 20.771 1.00 79.81 84 LEU A O 1
ATOM 658 N N . ARG A 1 85 ? -13.209 8.888 19.586 1.00 64.81 85 ARG A N 1
ATOM 659 C CA . ARG A 1 85 ? -13.961 9.563 18.491 1.00 64.81 85 ARG A CA 1
ATOM 660 C C . ARG A 1 85 ? -13.227 10.714 17.783 1.00 64.81 85 ARG A C 1
ATOM 662 O O . ARG A 1 85 ? -13.819 11.459 17.012 1.00 64.81 85 ARG A O 1
ATOM 669 N N . THR A 1 86 ? -11.934 10.852 18.030 1.00 69.31 86 THR A N 1
ATOM 670 C CA . THR A 1 86 ? -11.033 11.737 17.300 1.00 69.31 86 THR A CA 1
ATOM 671 C C . THR A 1 86 ? -10.720 11.140 15.934 1.00 69.31 86 THR A C 1
ATOM 673 O O . THR A 1 86 ? -10.942 9.943 15.726 1.00 69.31 86 THR A O 1
ATOM 676 N N . PHE A 1 87 ? -10.229 11.989 15.020 1.00 75.75 87 PHE A N 1
ATOM 677 C CA . PHE A 1 87 ? -9.839 11.632 13.653 1.00 75.75 87 PHE A CA 1
ATOM 678 C C . PHE A 1 87 ? -9.229 10.222 13.572 1.00 75.75 87 PHE A C 1
ATOM 680 O O . PHE A 1 87 ? -8.444 9.849 14.457 1.00 75.75 87 PHE A O 1
ATOM 687 N N . PRO A 1 88 ? -9.590 9.429 12.546 1.00 82.31 88 PRO A N 1
ATOM 688 C CA . PRO A 1 88 ? -9.068 8.080 12.396 1.00 82.31 88 PRO A CA 1
ATOM 689 C C . PRO A 1 88 ? -7.542 8.119 12.433 1.00 82.31 88 PRO A C 1
ATOM 691 O O . PRO A 1 88 ? -6.902 8.937 11.770 1.00 82.31 88 PRO A O 1
ATOM 694 N N . LYS A 1 89 ? -6.959 7.251 13.259 1.00 91.94 89 LYS A N 1
ATOM 695 C CA . LYS A 1 89 ? -5.506 7.104 13.310 1.00 91.94 89 LYS A CA 1
ATOM 696 C C . LYS A 1 89 ? -5.070 6.299 12.094 1.00 91.94 89 LYS A C 1
ATOM 698 O O . LYS A 1 89 ? -5.836 5.459 11.625 1.00 91.94 89 LYS A O 1
ATOM 703 N N . LYS A 1 90 ? -3.856 6.548 11.608 1.00 94.12 90 LYS A N 1
ATOM 704 C CA . LYS A 1 90 ? -3.309 5.848 10.449 1.00 94.12 90 LYS A CA 1
ATOM 705 C C . LYS A 1 90 ? -1.873 5.389 10.653 1.00 94.12 90 LYS A C 1
ATOM 707 O O . LYS A 1 90 ? -1.153 5.938 11.486 1.00 94.12 90 LYS A O 1
ATOM 712 N N . VAL A 1 91 ? -1.488 4.382 9.881 1.00 95.56 91 VAL A N 1
ATOM 713 C CA . VAL A 1 91 ? -0.104 3.965 9.655 1.00 95.56 91 VAL A CA 1
ATOM 714 C C . VAL A 1 91 ? 0.098 3.813 8.155 1.00 95.56 91 VAL A C 1
ATOM 716 O O . VAL A 1 91 ? -0.811 3.373 7.453 1.00 95.56 91 VAL A O 1
ATOM 719 N N . GLU A 1 92 ? 1.272 4.199 7.681 1.00 96.25 92 GLU A N 1
ATOM 720 C CA . GLU A 1 92 ? 1.646 4.152 6.272 1.00 96.25 92 GLU A CA 1
ATOM 721 C C . GLU A 1 92 ? 2.864 3.245 6.136 1.00 96.25 92 GLU A C 1
ATOM 723 O O . GLU A 1 92 ? 3.821 3.355 6.906 1.00 96.25 92 GLU A O 1
ATOM 728 N N . ILE A 1 93 ? 2.801 2.315 5.188 1.00 95.50 93 ILE A N 1
ATOM 729 C CA . ILE A 1 93 ? 3.909 1.432 4.839 1.00 95.50 93 ILE A CA 1
ATOM 730 C C . ILE A 1 93 ? 4.171 1.607 3.356 1.00 95.50 93 ILE A C 1
ATOM 732 O O . ILE A 1 93 ? 3.266 1.460 2.539 1.00 95.50 93 ILE A O 1
ATOM 736 N N . ILE A 1 94 ? 5.414 1.935 3.028 1.00 94.88 94 ILE A N 1
ATOM 737 C CA . ILE A 1 94 ? 5.854 2.207 1.666 1.00 94.88 94 ILE A CA 1
ATOM 738 C C . ILE A 1 94 ? 6.894 1.158 1.293 1.00 94.88 94 ILE A C 1
ATOM 740 O O . ILE A 1 94 ? 7.789 0.854 2.084 1.00 94.88 94 ILE A O 1
ATOM 744 N N . THR A 1 95 ? 6.780 0.605 0.091 1.00 93.88 95 THR A N 1
ATOM 745 C CA . THR A 1 95 ? 7.805 -0.256 -0.498 1.00 93.88 95 THR A CA 1
ATOM 746 C C . THR A 1 95 ? 8.067 0.131 -1.945 1.00 93.88 95 THR A C 1
ATOM 748 O O . THR A 1 95 ? 7.197 0.692 -2.612 1.00 93.88 95 THR A O 1
ATOM 751 N N . LEU A 1 96 ? 9.262 -0.197 -2.428 1.00 92.88 96 LEU A N 1
ATOM 752 C CA . LEU A 1 96 ? 9.656 -0.027 -3.818 1.00 92.88 96 LEU A CA 1
ATOM 753 C C . LEU A 1 96 ? 9.759 -1.396 -4.482 1.00 92.88 96 LEU A C 1
ATOM 755 O O . LEU A 1 96 ? 10.330 -2.334 -3.926 1.00 92.88 96 LEU A O 1
ATOM 759 N N . ILE A 1 97 ? 9.223 -1.494 -5.689 1.00 90.69 97 ILE A N 1
ATOM 760 C CA . ILE A 1 97 ? 9.264 -2.684 -6.522 1.00 90.69 97 ILE A CA 1
ATOM 761 C C . ILE A 1 97 ? 9.968 -2.297 -7.815 1.00 90.69 97 ILE A C 1
ATOM 763 O O . ILE A 1 97 ? 9.460 -1.488 -8.590 1.00 90.69 97 ILE A O 1
ATOM 767 N N . ALA A 1 98 ? 11.135 -2.887 -8.044 1.00 91.00 98 ALA A N 1
ATOM 768 C CA . ALA A 1 98 ? 11.850 -2.771 -9.304 1.00 91.00 98 ALA A CA 1
ATOM 769 C C . ALA A 1 98 ? 11.471 -3.924 -10.244 1.00 91.00 98 ALA A C 1
ATOM 771 O O . ALA A 1 98 ? 11.193 -5.048 -9.807 1.00 91.00 98 ALA A O 1
ATOM 772 N N . LYS A 1 99 ? 11.475 -3.646 -11.544 1.00 86.25 99 LYS A N 1
ATOM 773 C CA . LYS A 1 99 ? 11.387 -4.658 -12.592 1.00 86.25 99 LYS A CA 1
ATOM 774 C C . LYS A 1 99 ? 12.636 -5.541 -12.522 1.00 86.25 99 LYS A C 1
ATOM 776 O O . LYS A 1 99 ? 13.745 -5.031 -12.397 1.00 86.25 99 LYS A O 1
ATOM 781 N N . ARG A 1 100 ? 12.427 -6.859 -12.531 1.00 73.69 100 ARG A N 1
ATOM 782 C CA . ARG A 1 100 ? 13.512 -7.851 -12.537 1.00 73.69 100 ARG A CA 1
ATOM 783 C C . ARG A 1 100 ? 14.206 -7.921 -13.886 1.00 73.69 100 ARG A C 1
ATOM 785 O O . ARG A 1 100 ? 13.494 -7.740 -14.900 1.00 73.69 100 ARG A O 1
#

Organism: NCBI:txid412755

Foldseek 3Di:
DVVVQVVVQVVVVVVLVVDAPVVNDDPPQWDFPKQQAPNPPPGNQKIKTKTKFQAAPPPRDTDGCVVPNQKMKIKMKMWGQDPVNPDTDIDIDIDMDGHD